Protein AF-A0A9D7WUM6-F1 (afdb_monomer_lite)

Sequence (116 aa):
MTLLEHTEVKNVISRIRSKADFELLFTTHYSKLCSYANGFIKDLDASEEIVQLPLERRKIFIMSRYDGLTYNQIAGELNISVKTVENQMGKALKFLRDELADYLPWFLLIFYVFKN

Radius of gyration: 16.83 Å; chains: 1; bounding box: 38×32×46 Å

pLDDT: mean 70.66, std 15.75, range [36.94, 95.31]

Secondary structure (DSSP, 8-state):
--HHHHHHHHHHHHH--SHHHHHHHHHHHHHHHHHHHHHHH--HHHHHHHHHHHHHHHHHHHHHHTS---HHHHHHHHTS-HHHHHHHHHHHHHHHHHHTGGGHHHHHHHHHHTT-

Structure (mmCIF, N/CA/C/O backbone):
data_AF-A0A9D7WUM6-F1
#
_entry.id   AF-A0A9D7WUM6-F1
#
loop_
_atom_site.group_PDB
_atom_site.id
_atom_site.type_symbol
_atom_site.label_atom_id
_atom_site.label_alt_id
_atom_site.label_comp_id
_atom_site.label_asym_id
_atom_site.label_entity_id
_atom_site.label_seq_id
_atom_site.pdbx_PDB_ins_code
_atom_site.Cartn_x
_atom_site.Cartn_y
_atom_site.Cartn_z
_atom_site.occupancy
_atom_site.B_iso_or_equiv
_atom_site.auth_seq_id
_atom_site.auth_comp_id
_atom_site.auth_asym_id
_atom_site.auth_atom_id
_atom_site.pdbx_PDB_model_num
ATOM 1 N N . MET A 1 1 ? 3.244 5.665 -30.709 1.00 41.81 1 MET A N 1
ATOM 2 C CA . MET A 1 1 ? 3.611 4.837 -29.547 1.00 41.81 1 MET A CA 1
ATOM 3 C C . MET A 1 1 ? 3.244 5.649 -28.304 1.00 41.81 1 MET A C 1
ATOM 5 O O . MET A 1 1 ? 3.975 6.570 -27.995 1.00 41.81 1 MET A O 1
ATOM 9 N N . THR A 1 2 ? 2.052 5.534 -27.707 1.00 41.22 2 THR A N 1
ATOM 10 C CA . THR A 1 2 ? 0.968 4.572 -27.980 1.00 41.22 2 THR A CA 1
ATOM 11 C C . THR A 1 2 ? -0.371 5.088 -27.415 1.00 41.22 2 THR A C 1
ATOM 13 O O . THR A 1 2 ? -0.590 5.099 -26.212 1.00 41.22 2 THR A O 1
ATOM 16 N N . LEU A 1 3 ? -1.332 5.428 -28.289 1.00 36.94 3 LEU A N 1
ATOM 17 C CA . LEU A 1 3 ? -2.756 5.591 -27.923 1.00 36.94 3 LEU A CA 1
ATOM 18 C C . LEU A 1 3 ? -3.346 4.318 -27.264 1.00 36.94 3 LEU A C 1
ATOM 20 O O . LEU A 1 3 ? -4.373 4.380 -26.594 1.00 36.94 3 LEU A O 1
ATOM 24 N N . LEU A 1 4 ? -2.675 3.171 -27.433 1.00 41.59 4 LEU A N 1
ATOM 25 C CA . LEU A 1 4 ? -3.002 1.893 -26.797 1.00 41.59 4 LEU A CA 1
ATOM 26 C C . LEU A 1 4 ? -2.693 1.877 -25.286 1.00 41.59 4 LEU A C 1
ATOM 28 O O . LEU A 1 4 ? -3.463 1.295 -24.532 1.00 41.59 4 LEU A O 1
ATOM 32 N N . GLU A 1 5 ? -1.655 2.576 -24.815 1.00 43.31 5 GLU A N 1
ATOM 33 C CA . GLU A 1 5 ? -1.246 2.561 -23.396 1.00 43.31 5 GLU A CA 1
ATOM 34 C C . GLU A 1 5 ? -2.164 3.425 -22.508 1.00 43.31 5 GLU A C 1
ATOM 36 O O . GLU A 1 5 ? -2.488 3.055 -21.381 1.00 43.31 5 GLU A O 1
ATOM 41 N N . HIS A 1 6 ? -2.697 4.536 -23.033 1.00 38.44 6 HIS A N 1
ATOM 42 C CA . HIS A 1 6 ? -3.637 5.402 -22.299 1.00 38.44 6 HIS A CA 1
ATOM 43 C C . HIS A 1 6 ? -5.042 4.802 -22.132 1.00 38.44 6 HIS A C 1
ATOM 45 O O . HIS A 1 6 ? -5.724 5.079 -21.139 1.00 38.44 6 HIS A O 1
ATOM 51 N N . THR A 1 7 ? -5.484 3.975 -23.084 1.00 40.53 7 THR A N 1
ATOM 52 C CA . THR A 1 7 ? -6.705 3.167 -22.948 1.00 40.53 7 THR A CA 1
ATOM 53 C C . THR A 1 7 ? -6.489 2.033 -21.951 1.00 40.53 7 THR A C 1
ATOM 55 O O . THR A 1 7 ? -7.366 1.782 -21.128 1.00 40.53 7 THR A O 1
ATOM 58 N N . GLU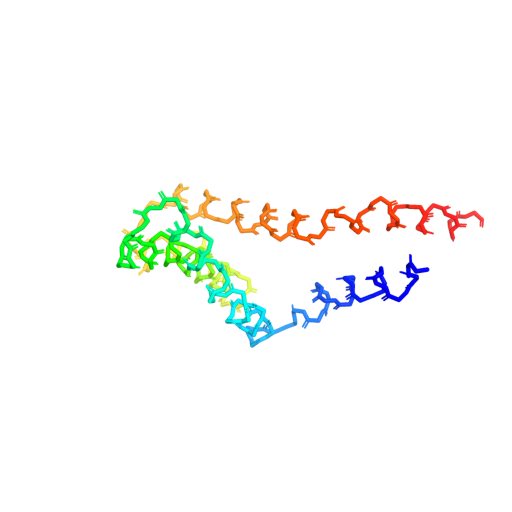 A 1 8 ? -5.314 1.403 -21.965 1.00 44.41 8 GLU A N 1
ATOM 59 C CA . GLU A 1 8 ? -4.944 0.332 -21.039 1.00 44.41 8 GLU A CA 1
ATOM 60 C C . GLU A 1 8 ? -4.966 0.795 -19.586 1.00 44.41 8 GLU A C 1
ATOM 62 O O . GLU A 1 8 ? -5.586 0.126 -18.780 1.00 44.41 8 GLU A O 1
ATOM 67 N N . VAL A 1 9 ? -4.431 1.963 -19.230 1.00 40.78 9 VAL A N 1
ATOM 68 C CA . VAL A 1 9 ? -4.366 2.374 -17.815 1.00 40.78 9 VAL A CA 1
ATOM 69 C C . VAL A 1 9 ? -5.719 2.768 -17.215 1.00 40.78 9 VAL A C 1
ATOM 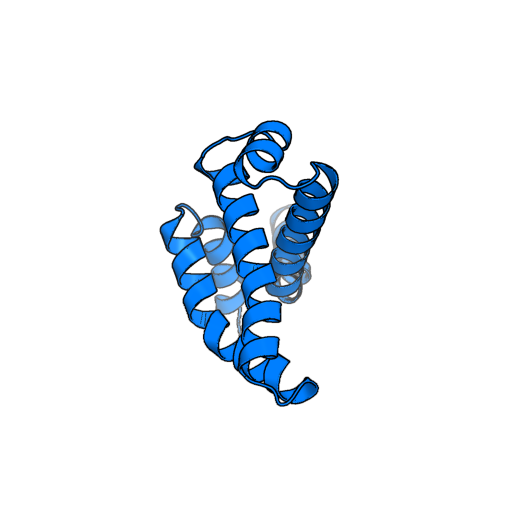71 O O . VAL A 1 9 ? -6.061 2.363 -16.101 1.00 40.78 9 VAL A O 1
ATOM 74 N N . LYS A 1 10 ? -6.556 3.486 -17.971 1.00 40.53 10 LYS A N 1
ATOM 75 C CA . LYS A 1 10 ? -7.948 3.738 -17.565 1.00 40.53 10 LYS A CA 1
ATOM 76 C C . LYS A 1 10 ? -8.774 2.460 -17.540 1.00 40.53 10 LYS A C 1
ATOM 78 O O . LYS A 1 10 ? -9.624 2.299 -16.661 1.00 40.53 10 LYS A O 1
ATOM 83 N N . ASN A 1 11 ? -8.503 1.541 -18.463 1.00 42.88 11 ASN A N 1
ATOM 84 C CA . ASN A 1 11 ? -9.028 0.193 -18.379 1.00 42.88 11 ASN A CA 1
ATOM 85 C C . ASN A 1 11 ? -8.483 -0.531 -17.149 1.00 42.88 11 ASN A C 1
ATOM 87 O O . ASN A 1 11 ? -9.280 -1.154 -16.494 1.00 42.88 11 ASN A O 1
ATOM 91 N N . VAL A 1 12 ? -7.215 -0.427 -16.755 1.00 46.31 12 VAL A N 1
ATOM 92 C CA . VAL A 1 12 ? -6.615 -1.157 -15.623 1.00 46.31 12 VAL A CA 1
ATOM 93 C C . VAL A 1 12 ? -7.231 -0.721 -14.296 1.00 46.31 12 VAL A C 1
ATOM 95 O O . VAL A 1 12 ? -7.680 -1.576 -13.543 1.00 46.31 12 VAL A O 1
ATOM 98 N N . ILE A 1 13 ? -7.386 0.582 -14.034 1.00 49.25 13 ILE A N 1
ATOM 99 C CA . ILE A 1 13 ? -8.074 1.050 -12.812 1.00 49.25 13 ILE A CA 1
ATOM 100 C C . ILE A 1 13 ? -9.558 0.655 -12.828 1.00 49.25 13 ILE A C 1
ATOM 102 O O . ILE A 1 13 ? -10.092 0.227 -11.809 1.00 49.25 13 ILE A O 1
ATOM 106 N N . SER A 1 14 ? -10.236 0.774 -13.978 1.00 49.50 14 SER A N 1
ATOM 107 C CA . SER A 1 14 ? -11.640 0.343 -14.123 1.00 49.50 14 SER A CA 1
ATOM 108 C C . SER A 1 14 ? -11.815 -1.179 -14.279 1.00 49.50 14 SER A C 1
ATOM 110 O O . SER A 1 14 ? -12.946 -1.673 -14.255 1.00 49.50 14 SER A O 1
ATOM 112 N N . ARG A 1 15 ? -10.713 -1.925 -14.428 1.00 47.88 15 ARG A N 1
ATOM 113 C CA . ARG A 1 15 ? -10.597 -3.392 -14.451 1.00 47.88 15 ARG A CA 1
ATOM 114 C C . ARG A 1 15 ? -10.205 -3.935 -13.087 1.00 47.88 15 ARG A C 1
ATOM 116 O O . ARG A 1 15 ? -10.475 -5.103 -12.870 1.00 47.88 15 ARG A O 1
ATOM 123 N N . ILE A 1 16 ? -9.685 -3.122 -12.157 1.00 60.06 16 ILE A N 1
ATOM 124 C CA . ILE A 1 16 ? -9.627 -3.459 -10.725 1.00 60.06 16 ILE A CA 1
ATOM 125 C C . ILE A 1 16 ? -11.065 -3.441 -10.175 1.00 60.06 16 ILE A C 1
ATOM 127 O O . ILE A 1 16 ? -11.486 -2.566 -9.419 1.00 60.06 16 ILE A O 1
ATOM 131 N N . ARG A 1 17 ? -11.876 -4.394 -10.643 1.00 59.12 17 ARG A N 1
ATOM 132 C CA . ARG A 1 17 ? -13.293 -4.546 -10.292 1.00 59.12 17 ARG A CA 1
ATOM 133 C C . ARG A 1 17 ? -13.472 -5.480 -9.118 1.00 59.12 17 ARG A C 1
ATOM 135 O O . ARG A 1 17 ? -14.488 -5.416 -8.434 1.00 59.12 17 ARG A O 1
ATOM 142 N N . SER A 1 18 ? -12.483 -6.331 -8.886 1.00 60.94 18 SER A N 1
ATOM 143 C CA . SER A 1 18 ? -12.515 -7.346 -7.857 1.00 60.94 18 SER A CA 1
ATOM 144 C C . SER A 1 18 ? -11.220 -7.361 -7.054 1.00 60.94 18 SER A C 1
ATOM 146 O O . SER A 1 18 ? -10.152 -6.956 -7.516 1.00 60.94 18 SER A O 1
ATOM 148 N N . LYS A 1 19 ? -11.317 -7.913 -5.845 1.00 67.00 19 LYS A N 1
ATOM 149 C CA . LYS A 1 19 ? -10.172 -8.275 -5.008 1.00 67.00 19 LYS A CA 1
ATOM 150 C C . LYS A 1 19 ? -9.103 -9.064 -5.787 1.00 67.00 19 LYS A C 1
ATOM 152 O O . LYS A 1 19 ? -7.921 -8.880 -5.524 1.00 67.00 19 LYS A O 1
ATOM 157 N N . ALA A 1 20 ? -9.505 -9.890 -6.759 1.00 69.44 20 ALA A N 1
ATOM 158 C CA . ALA A 1 20 ? -8.605 -10.725 -7.553 1.00 69.44 20 ALA A CA 1
ATOM 159 C C . ALA A 1 20 ? -7.719 -9.918 -8.518 1.00 69.44 20 ALA A C 1
ATOM 161 O O . ALA A 1 20 ? -6.535 -10.214 -8.646 1.00 69.44 20 ALA A O 1
ATOM 162 N N . ASP A 1 21 ? -8.253 -8.869 -9.144 1.00 65.88 21 ASP A N 1
ATOM 163 C CA . ASP A 1 21 ? -7.496 -8.031 -10.086 1.00 65.88 21 ASP A CA 1
ATOM 164 C C . ASP A 1 21 ? -6.400 -7.234 -9.365 1.00 65.88 21 ASP A C 1
ATOM 166 O O . ASP A 1 21 ? -5.272 -7.104 -9.843 1.00 65.88 21 ASP A O 1
ATOM 170 N N . PHE A 1 22 ? -6.721 -6.743 -8.163 1.00 69.19 22 PHE A N 1
ATOM 171 C CA . PHE A 1 22 ? -5.752 -6.086 -7.291 1.00 69.19 22 PHE A CA 1
ATOM 172 C C . PHE A 1 22 ? -4.666 -7.066 -6.817 1.00 69.19 22 PHE A C 1
ATOM 174 O O . PHE A 1 22 ? -3.481 -6.729 -6.793 1.00 69.19 22 PHE A O 1
ATOM 181 N N . GLU A 1 23 ? -5.062 -8.287 -6.451 1.00 69.06 23 GLU A N 1
ATOM 182 C CA . GLU A 1 23 ? -4.152 -9.350 -6.017 1.00 69.06 23 GLU A CA 1
ATOM 183 C C . GLU A 1 23 ? -3.174 -9.752 -7.133 1.00 69.06 23 GLU A C 1
ATOM 185 O O . GLU A 1 23 ? -1.979 -9.919 -6.882 1.00 69.06 23 GLU A O 1
ATOM 190 N N . LEU A 1 24 ? -3.658 -9.845 -8.375 1.00 68.88 24 LEU A N 1
ATOM 191 C CA . LEU A 1 24 ? -2.850 -10.167 -9.551 1.00 68.88 24 LEU A CA 1
ATOM 192 C C . LEU A 1 24 ? -1.821 -9.075 -9.860 1.00 68.88 24 LEU A C 1
ATOM 194 O O . LEU A 1 24 ? -0.645 -9.377 -10.071 1.00 68.88 24 LEU A O 1
ATOM 198 N N . LEU A 1 25 ? -2.238 -7.805 -9.846 1.00 68.56 25 LEU A N 1
ATOM 199 C CA . LEU A 1 25 ? -1.318 -6.676 -9.993 1.00 68.56 25 LEU A CA 1
ATOM 200 C C . LEU A 1 25 ? -0.227 -6.762 -8.918 1.00 68.56 25 LEU A C 1
ATOM 202 O O . LEU A 1 25 ? 0.964 -6.753 -9.217 1.00 68.56 25 LEU A O 1
ATOM 206 N N . PHE A 1 26 ? -0.626 -6.932 -7.659 1.00 67.88 26 PHE A N 1
ATOM 207 C CA . PHE A 1 26 ? 0.317 -6.982 -6.551 1.00 67.88 26 PHE A CA 1
ATOM 208 C C . PHE A 1 26 ? 1.320 -8.135 -6.678 1.00 67.88 26 PHE A C 1
ATOM 210 O O . PHE A 1 26 ? 2.526 -7.914 -6.588 1.00 67.88 26 PHE A O 1
ATOM 217 N N . THR A 1 27 ? 0.844 -9.359 -6.907 1.00 68.12 27 THR A N 1
ATOM 218 C CA . THR A 1 27 ? 1.705 -10.549 -7.020 1.00 68.12 27 THR A CA 1
ATOM 219 C C . THR A 1 27 ? 2.680 -10.443 -8.190 1.00 68.12 27 THR A C 1
ATOM 221 O O . THR A 1 27 ? 3.837 -10.841 -8.061 1.00 68.12 27 THR A O 1
ATOM 224 N N . THR A 1 28 ? 2.264 -9.805 -9.286 1.00 70.00 28 THR A N 1
ATOM 225 C CA . THR A 1 28 ? 3.126 -9.536 -10.446 1.00 70.00 28 THR A CA 1
ATOM 226 C C . THR A 1 28 ? 4.289 -8.597 -10.103 1.00 70.00 28 THR A C 1
ATOM 228 O O . THR A 1 28 ? 5.396 -8.747 -10.626 1.00 70.00 28 THR A O 1
ATOM 231 N N . HIS A 1 29 ? 4.066 -7.627 -9.213 1.00 68.56 29 HIS A N 1
ATOM 232 C CA . HIS A 1 29 ? 5.074 -6.636 -8.831 1.00 68.56 29 HIS A CA 1
ATOM 233 C C . HIS A 1 29 ? 5.851 -7.002 -7.559 1.00 68.56 29 HIS A C 1
ATOM 235 O O . HIS A 1 29 ? 6.950 -6.488 -7.364 1.00 68.56 29 HIS A O 1
ATOM 241 N N . TYR A 1 30 ? 5.351 -7.927 -6.736 1.00 69.38 30 TYR A N 1
ATOM 242 C CA . TYR A 1 30 ? 5.957 -8.316 -5.459 1.00 69.38 30 TYR A CA 1
ATOM 243 C C . TYR A 1 30 ? 7.424 -8.748 -5.599 1.00 69.38 30 TYR A C 1
ATOM 245 O O . TYR A 1 30 ? 8.300 -8.187 -4.947 1.00 69.38 30 TYR A O 1
ATOM 253 N N . SER A 1 31 ? 7.726 -9.658 -6.530 1.00 69.00 31 SER A N 1
ATOM 254 C CA . SER A 1 31 ? 9.104 -10.119 -6.770 1.00 69.00 31 SER A CA 1
ATOM 255 C C . SER A 1 31 ? 10.042 -8.981 -7.205 1.00 69.00 31 SER A C 1
ATOM 257 O O . SER A 1 31 ? 11.199 -8.920 -6.780 1.00 69.00 31 SER A O 1
ATOM 259 N N . LYS A 1 32 ? 9.532 -8.028 -7.996 1.00 71.19 32 LYS A N 1
ATOM 260 C CA . LYS A 1 32 ? 10.287 -6.842 -8.429 1.00 71.19 32 LYS A CA 1
ATOM 261 C C . LYS A 1 32 ? 10.537 -5.885 -7.263 1.00 71.19 32 LYS A C 1
ATOM 263 O O . LYS A 1 32 ? 11.625 -5.328 -7.171 1.00 71.19 32 LYS A O 1
ATOM 268 N N . LEU A 1 33 ? 9.568 -5.730 -6.363 1.00 69.12 33 LEU A N 1
ATOM 269 C CA . LEU A 1 33 ? 9.693 -4.900 -5.165 1.00 69.12 33 LEU A CA 1
ATOM 270 C C . LEU A 1 33 ? 10.693 -5.489 -4.164 1.00 69.12 33 LEU A C 1
ATOM 272 O O . LEU A 1 33 ? 11.554 -4.749 -3.694 1.00 69.12 33 LEU A O 1
ATOM 276 N N . CYS A 1 34 ? 10.649 -6.800 -3.896 1.00 73.19 34 CYS A N 1
ATOM 277 C CA . CYS A 1 34 ? 11.645 -7.469 -3.046 1.00 73.19 34 CYS A CA 1
ATOM 278 C C . CYS A 1 34 ? 13.049 -7.339 -3.641 1.00 73.19 34 CYS A C 1
ATOM 280 O O . CYS A 1 34 ? 13.998 -7.012 -2.934 1.00 73.19 34 CYS A O 1
ATOM 282 N N . SER A 1 35 ? 13.168 -7.507 -4.961 1.00 73.75 35 SER A N 1
ATOM 283 C CA . SER A 1 35 ? 14.439 -7.338 -5.674 1.00 73.75 35 SER A CA 1
ATOM 284 C C . SER A 1 35 ? 14.954 -5.894 -5.614 1.00 73.75 35 SER A C 1
ATOM 286 O O . SER A 1 35 ? 16.150 -5.675 -5.434 1.00 73.75 35 SER A O 1
ATOM 288 N N . TYR A 1 36 ? 14.062 -4.904 -5.726 1.00 71.06 36 TYR A N 1
ATOM 289 C CA . TYR A 1 36 ? 14.395 -3.486 -5.589 1.00 71.06 36 TYR A CA 1
ATOM 290 C C . TYR A 1 36 ? 14.863 -3.149 -4.169 1.00 71.06 36 TYR A C 1
ATOM 292 O O . TYR A 1 36 ? 15.936 -2.573 -4.015 1.00 71.06 36 TYR A O 1
ATOM 300 N N . ALA A 1 37 ? 14.113 -3.553 -3.138 1.00 72.81 37 ALA A N 1
ATOM 301 C CA . ALA A 1 37 ? 14.479 -3.339 -1.735 1.00 72.81 37 ALA A CA 1
ATOM 302 C C . ALA A 1 37 ? 15.829 -3.997 -1.392 1.00 72.81 37 ALA A C 1
ATOM 304 O O . ALA A 1 37 ? 16.698 -3.356 -0.793 1.00 72.81 37 ALA A O 1
ATOM 305 N N . ASN A 1 38 ? 16.060 -5.217 -1.886 1.00 81.12 38 ASN A N 1
ATOM 306 C CA . ASN A 1 38 ? 17.322 -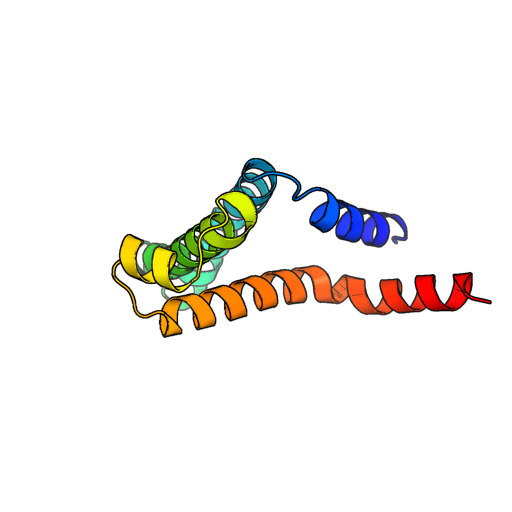5.929 -1.700 1.00 81.12 38 ASN A CA 1
ATOM 307 C C . ASN A 1 38 ? 18.521 -5.205 -2.335 1.00 81.12 38 ASN A C 1
ATOM 309 O O . ASN A 1 38 ? 19.635 -5.292 -1.823 1.00 81.12 38 ASN A O 1
ATOM 313 N N . GLY A 1 39 ? 18.305 -4.419 -3.395 1.00 76.69 39 GLY A N 1
ATOM 314 C CA . GLY A 1 39 ? 19.340 -3.561 -3.980 1.00 76.69 39 GLY A CA 1
ATOM 315 C C . GLY A 1 39 ? 19.909 -2.515 -3.010 1.00 76.69 39 GLY A C 1
ATOM 316 O O . GLY A 1 39 ? 21.074 -2.137 -3.141 1.00 76.69 39 GLY A O 1
ATOM 317 N N . PHE A 1 40 ? 19.126 -2.085 -2.016 1.00 77.50 40 PHE A N 1
ATOM 318 C CA . PHE A 1 40 ? 19.550 -1.108 -1.006 1.00 77.50 40 PHE A CA 1
ATOM 319 C C . PHE A 1 40 ? 20.032 -1.768 0.286 1.00 77.50 40 PHE A C 1
ATOM 321 O O . PHE A 1 40 ? 20.997 -1.297 0.884 1.00 77.50 40 PHE A O 1
ATOM 328 N N . ILE A 1 41 ? 19.360 -2.838 0.714 1.00 84.69 41 ILE A N 1
ATOM 329 C CA . ILE A 1 41 ? 19.501 -3.395 2.068 1.00 84.69 41 ILE A CA 1
ATOM 330 C C . ILE A 1 41 ? 20.394 -4.640 2.075 1.00 84.69 41 ILE A C 1
ATOM 332 O O . ILE A 1 41 ? 21.052 -4.911 3.074 1.00 84.69 41 ILE A O 1
ATOM 336 N N . LYS A 1 42 ? 20.496 -5.343 0.936 1.00 84.88 42 LYS A N 1
ATOM 337 C CA . LYS A 1 42 ? 21.315 -6.553 0.733 1.00 84.88 42 LYS A CA 1
ATOM 338 C C . LYS A 1 42 ? 21.051 -7.674 1.746 1.00 84.88 42 LYS A C 1
ATOM 340 O O . LYS A 1 42 ? 21.909 -8.525 1.962 1.00 84.88 42 LYS A O 1
ATOM 345 N N . ASP A 1 43 ? 19.864 -7.662 2.335 1.00 87.38 43 ASP A N 1
ATOM 346 C CA . ASP A 1 43 ? 19.349 -8.656 3.262 1.00 87.38 43 ASP A CA 1
ATOM 347 C C . ASP A 1 43 ? 17.970 -9.072 2.751 1.00 87.38 43 ASP A C 1
ATOM 349 O O . ASP A 1 43 ? 17.096 -8.220 2.559 1.00 87.38 43 ASP A O 1
ATOM 353 N N . LEU A 1 44 ? 17.803 -10.364 2.463 1.00 78.88 44 LEU A N 1
ATOM 354 C CA . LEU A 1 44 ? 16.580 -10.888 1.864 1.00 78.88 44 LEU A CA 1
ATOM 355 C C . LEU A 1 44 ? 15.396 -10.785 2.834 1.00 78.88 44 LEU A C 1
ATOM 357 O O . LEU A 1 44 ? 14.323 -10.359 2.412 1.00 78.88 44 LEU A O 1
ATOM 361 N N . ASP A 1 45 ? 15.605 -11.107 4.111 1.00 77.75 45 ASP A N 1
ATOM 362 C CA . ASP A 1 45 ? 14.553 -11.180 5.127 1.00 77.75 45 ASP A CA 1
ATOM 363 C C . ASP A 1 45 ? 14.059 -9.771 5.487 1.00 77.75 45 ASP A C 1
ATOM 365 O O . ASP A 1 45 ? 12.857 -9.502 5.486 1.00 77.75 45 ASP A O 1
ATOM 369 N N . ALA A 1 46 ? 14.980 -8.821 5.676 1.00 75.56 46 ALA A N 1
ATOM 370 C CA . ALA A 1 46 ? 14.639 -7.417 5.912 1.00 75.56 46 ALA A CA 1
ATOM 371 C C . ALA A 1 46 ? 13.989 -6.763 4.680 1.00 75.56 46 ALA A C 1
ATOM 373 O O . ALA A 1 46 ? 13.097 -5.917 4.799 1.00 75.56 46 ALA A O 1
ATOM 374 N N . SER A 1 47 ? 14.415 -7.153 3.474 1.00 78.56 47 SER A N 1
ATOM 375 C CA . SER A 1 47 ? 13.778 -6.697 2.233 1.00 78.56 47 SER A CA 1
ATOM 376 C C . SER A 1 47 ? 12.365 -7.244 2.104 1.00 78.56 47 SER A C 1
ATOM 378 O O . SER A 1 47 ? 11.470 -6.514 1.675 1.00 78.56 47 SER A O 1
ATOM 380 N N . GLU A 1 48 ? 12.147 -8.500 2.492 1.00 75.81 48 GLU A N 1
ATOM 381 C CA . GLU A 1 48 ? 10.819 -9.090 2.521 1.00 75.81 48 GLU A CA 1
ATOM 382 C C . GLU A 1 48 ? 9.930 -8.343 3.511 1.00 75.81 48 GLU A C 1
ATOM 384 O O . GLU A 1 48 ? 8.865 -7.886 3.113 1.00 75.81 48 GLU A O 1
ATOM 389 N N . GLU A 1 49 ? 10.385 -8.108 4.741 1.00 75.06 49 GLU A N 1
ATOM 390 C CA . GLU A 1 49 ? 9.642 -7.377 5.777 1.00 75.06 49 GLU A CA 1
ATOM 391 C C . GLU A 1 49 ? 9.225 -5.968 5.311 1.00 75.06 49 GLU A C 1
ATOM 393 O O . GLU A 1 49 ? 8.071 -5.544 5.450 1.00 75.06 49 GLU A O 1
ATOM 398 N N . ILE A 1 50 ? 10.128 -5.257 4.635 1.00 76.06 50 ILE A N 1
ATOM 399 C CA . ILE A 1 50 ? 9.849 -3.929 4.075 1.00 76.06 50 ILE A CA 1
ATOM 400 C C . ILE A 1 50 ? 8.844 -3.983 2.924 1.00 76.06 50 ILE A C 1
ATOM 402 O O . ILE A 1 50 ? 8.085 -3.025 2.738 1.00 76.06 50 ILE A O 1
ATOM 406 N N . VAL A 1 51 ? 8.794 -5.085 2.174 1.00 77.38 51 VAL A N 1
ATOM 407 C CA . VAL A 1 51 ? 7.793 -5.326 1.124 1.00 77.38 51 VAL A CA 1
ATOM 408 C C . VAL A 1 51 ? 6.501 -5.947 1.682 1.00 77.38 51 VAL A C 1
ATOM 410 O O . VAL A 1 51 ? 5.428 -5.758 1.100 1.00 77.38 51 VAL A O 1
ATOM 413 N N . GLN A 1 52 ? 6.534 -6.563 2.863 1.00 74.75 52 GLN A N 1
ATOM 414 C CA . GLN A 1 52 ? 5.348 -6.981 3.609 1.00 74.75 52 GLN A CA 1
ATOM 415 C C . GLN A 1 52 ? 4.578 -5.780 4.181 1.00 74.75 52 GLN A C 1
ATOM 417 O O . GLN A 1 52 ? 3.351 -5.816 4.245 1.00 74.75 52 GLN A O 1
ATOM 422 N N . LEU A 1 53 ? 5.220 -4.647 4.477 1.00 70.44 53 LEU A N 1
ATOM 423 C CA . LEU A 1 53 ? 4.493 -3.403 4.792 1.00 70.44 53 LEU A CA 1
ATOM 424 C C . LEU A 1 53 ? 3.510 -2.978 3.666 1.00 70.44 53 LEU A C 1
ATOM 426 O O . LEU A 1 53 ? 2.378 -2.572 3.951 1.00 70.44 53 LEU A O 1
ATOM 430 N N . PRO A 1 54 ? 3.877 -3.064 2.372 1.00 74.62 54 PRO A N 1
ATOM 431 C CA . PRO A 1 54 ? 2.944 -3.019 1.249 1.00 74.62 54 PRO A CA 1
ATOM 432 C C . PRO A 1 54 ? 1.825 -4.074 1.269 1.00 74.62 54 PRO A C 1
ATOM 434 O O . PRO A 1 54 ? 0.727 -3.759 0.806 1.00 74.62 54 PRO A O 1
ATOM 437 N N . LEU A 1 55 ? 2.041 -5.281 1.810 1.00 77.69 55 LEU A N 1
ATOM 438 C CA . LEU A 1 55 ? 0.971 -6.276 2.003 1.00 77.69 55 LEU A CA 1
ATOM 439 C C . LEU A 1 55 ? -0.042 -5.818 3.050 1.00 77.69 55 LEU A C 1
ATOM 441 O O . LEU A 1 55 ? -1.244 -5.909 2.798 1.00 77.69 55 LEU A O 1
ATOM 445 N N . GLU A 1 56 ? 0.402 -5.287 4.191 1.00 80.00 56 GLU A N 1
ATOM 446 C CA . GLU A 1 56 ? -0.510 -4.709 5.189 1.00 80.00 56 GLU A CA 1
ATOM 447 C C . GLU A 1 56 ? -1.302 -3.548 4.595 1.00 80.00 56 GLU A C 1
ATOM 449 O O . GLU A 1 56 ? -2.522 -3.462 4.737 1.00 80.00 56 GLU A O 1
ATOM 454 N N . ARG A 1 57 ? -0.621 -2.685 3.837 1.00 84.44 57 ARG A N 1
ATOM 455 C CA . ARG A 1 57 ? -1.242 -1.586 3.098 1.00 84.44 57 ARG A CA 1
ATOM 456 C C . ARG A 1 57 ? -2.307 -2.078 2.116 1.00 84.44 57 ARG A C 1
ATOM 458 O O . ARG A 1 57 ? -3.383 -1.487 2.034 1.00 84.44 57 ARG A O 1
ATOM 465 N N . ARG A 1 58 ? -2.027 -3.160 1.388 1.00 81.94 58 ARG A N 1
ATOM 466 C CA . ARG A 1 58 ? -2.991 -3.831 0.509 1.00 81.94 58 ARG A CA 1
ATOM 467 C C . ARG A 1 58 ? -4.166 -4.388 1.298 1.00 81.94 58 ARG A C 1
ATOM 469 O O . ARG A 1 58 ? -5.305 -4.195 0.888 1.00 81.94 58 ARG A O 1
ATOM 476 N N . LYS A 1 59 ? -3.899 -5.082 2.403 1.00 86.88 59 LYS A N 1
ATOM 477 C CA . LYS A 1 59 ? -4.930 -5.676 3.257 1.00 86.88 59 LYS A CA 1
ATOM 478 C C . LYS A 1 59 ? -5.895 -4.589 3.727 1.00 86.88 59 LYS A C 1
ATOM 480 O O . LYS A 1 59 ? -7.097 -4.723 3.532 1.00 86.88 59 LYS A O 1
ATOM 485 N N . ILE A 1 60 ? -5.358 -3.465 4.197 1.00 87.94 60 ILE A N 1
ATOM 486 C CA . ILE A 1 60 ? -6.119 -2.267 4.567 1.00 87.94 60 ILE A CA 1
ATOM 487 C C . ILE A 1 60 ? -6.947 -1.732 3.384 1.00 87.94 60 ILE A C 1
ATOM 489 O O . ILE A 1 60 ? -8.130 -1.433 3.546 1.00 87.94 60 ILE A O 1
ATOM 493 N N . PHE A 1 61 ? -6.358 -1.635 2.187 1.00 84.19 61 PHE A N 1
ATOM 494 C CA . PHE A 1 61 ? -7.069 -1.186 0.986 1.00 84.19 61 PHE A CA 1
ATOM 495 C C . PHE A 1 61 ? -8.238 -2.107 0.622 1.00 84.19 61 PHE A C 1
ATOM 497 O O . PHE A 1 61 ? -9.333 -1.618 0.347 1.00 84.19 61 PHE A O 1
ATOM 504 N N . ILE A 1 62 ? -8.032 -3.425 0.662 1.00 85.19 62 ILE A N 1
ATOM 505 C CA . ILE A 1 62 ? -9.063 -4.419 0.349 1.00 85.19 62 ILE A CA 1
ATOM 506 C C . ILE A 1 62 ? -10.192 -4.372 1.381 1.00 85.19 62 ILE A C 1
ATOM 508 O O . ILE A 1 62 ? -11.356 -4.276 0.996 1.00 85.19 62 ILE A O 1
ATOM 512 N N . MET A 1 63 ? -9.849 -4.356 2.669 1.00 87.38 63 MET A N 1
ATOM 513 C CA . MET A 1 63 ? -10.821 -4.289 3.762 1.00 87.38 63 MET A CA 1
ATOM 514 C C . MET A 1 63 ? -11.701 -3.037 3.671 1.00 87.38 63 MET A C 1
ATOM 516 O O . MET A 1 63 ? -12.906 -3.096 3.890 1.00 87.38 63 MET A O 1
ATOM 520 N N . SER A 1 64 ? -11.112 -1.905 3.281 1.00 85.31 64 SER A N 1
ATOM 521 C CA . SER A 1 64 ? -11.832 -0.646 3.071 1.00 85.31 64 SER A CA 1
ATOM 522 C C . SER A 1 64 ? -12.708 -0.664 1.812 1.00 85.31 64 SER A C 1
ATOM 524 O O . SER A 1 64 ? -13.868 -0.257 1.847 1.00 85.31 64 SER A O 1
ATOM 526 N N . ARG A 1 65 ? -12.164 -1.112 0.672 1.00 80.06 65 ARG A N 1
ATOM 527 C CA . ARG A 1 65 ? -12.809 -0.949 -0.643 1.00 80.06 65 ARG A CA 1
ATOM 528 C C . ARG A 1 65 ? -13.743 -2.080 -1.044 1.00 80.06 65 ARG A C 1
ATOM 530 O O . ARG A 1 65 ? -14.714 -1.805 -1.740 1.00 80.06 65 ARG A O 1
ATOM 537 N N . TYR A 1 66 ? -13.449 -3.308 -0.635 1.00 81.19 66 TYR A N 1
ATOM 538 C CA . TYR A 1 66 ? -14.218 -4.492 -1.019 1.00 81.19 66 TYR A CA 1
ATOM 539 C C . TYR A 1 66 ? -15.007 -5.070 0.147 1.00 81.19 66 TYR A C 1
ATOM 541 O O . TYR A 1 66 ? -16.158 -5.447 -0.047 1.00 81.19 66 TYR A O 1
ATOM 549 N N . ASP A 1 67 ? -14.429 -5.074 1.350 1.00 85.12 67 ASP A N 1
ATOM 550 C CA . ASP A 1 67 ? -15.125 -5.604 2.529 1.00 85.12 67 ASP A CA 1
ATOM 551 C C . ASP A 1 67 ? -15.997 -4.528 3.215 1.00 85.12 67 ASP A C 1
ATOM 553 O O . ASP A 1 67 ? -16.773 -4.831 4.117 1.00 85.12 67 ASP A O 1
ATOM 557 N N . GLY A 1 68 ? -15.898 -3.264 2.776 1.00 85.19 68 GLY A N 1
ATOM 558 C CA . GLY A 1 68 ? -16.724 -2.149 3.255 1.00 85.19 68 GLY A CA 1
ATOM 559 C C . GLY A 1 68 ? -16.454 -1.734 4.704 1.00 85.19 68 GLY A C 1
ATOM 560 O O . GLY A 1 68 ? -17.274 -1.039 5.307 1.00 85.19 68 GLY A O 1
ATOM 561 N N . LEU A 1 69 ? -15.324 -2.154 5.279 1.00 91.88 69 LEU A N 1
ATOM 562 C CA . LEU A 1 69 ? -14.977 -1.868 6.665 1.00 91.88 69 LEU A CA 1
ATOM 563 C C . LEU A 1 69 ? -14.546 -0.410 6.842 1.00 91.88 69 LEU A C 1
ATOM 565 O O . LEU A 1 69 ? -13.784 0.157 6.056 1.00 91.88 69 LEU A O 1
ATOM 569 N N . THR A 1 70 ? -14.997 0.197 7.936 1.00 91.62 70 THR A N 1
ATOM 570 C CA . THR A 1 70 ? -14.549 1.533 8.340 1.00 91.62 70 THR A CA 1
ATOM 571 C C . THR A 1 70 ? -13.111 1.495 8.853 1.00 91.62 70 THR A C 1
ATOM 573 O O . THR A 1 70 ? -12.632 0.474 9.346 1.00 91.62 70 THR A O 1
ATOM 576 N N . TYR A 1 71 ? -12.411 2.631 8.818 1.00 91.50 71 TYR A N 1
ATOM 577 C CA . TYR A 1 71 ? -11.020 2.695 9.288 1.00 91.50 71 TYR A CA 1
ATOM 578 C C . TYR A 1 71 ? -10.874 2.318 10.769 1.00 91.50 71 TYR A C 1
ATOM 580 O O . TYR A 1 71 ? -9.864 1.732 11.143 1.00 91.50 71 TYR A O 1
ATOM 588 N N . ASN A 1 72 ? -11.898 2.584 11.588 1.00 94.62 72 ASN A N 1
ATOM 589 C CA . ASN A 1 72 ? -11.946 2.151 12.986 1.00 94.62 72 ASN A CA 1
ATOM 590 C C . ASN A 1 72 ? -12.032 0.625 13.117 1.00 94.62 72 ASN A C 1
ATOM 592 O O . ASN A 1 72 ? -11.332 0.042 13.939 1.00 94.62 72 ASN A O 1
ATOM 596 N N . GLN A 1 73 ? -12.852 -0.028 12.288 1.00 94.25 73 GLN A N 1
ATOM 597 C CA . GLN A 1 73 ? -12.961 -1.490 12.276 1.00 94.25 73 GLN A CA 1
ATOM 598 C C . GLN A 1 73 ? -11.662 -2.138 11.792 1.00 94.25 73 GLN A C 1
ATOM 600 O O . GLN A 1 73 ? -11.200 -3.095 12.399 1.00 94.25 73 GLN A O 1
ATOM 605 N N . ILE A 1 74 ? -11.029 -1.579 10.758 1.00 92.81 74 ILE A N 1
ATOM 606 C CA . ILE A 1 74 ? -9.740 -2.069 10.244 1.00 92.81 74 ILE A CA 1
ATOM 607 C C . ILE A 1 74 ? -8.632 -1.910 11.294 1.00 92.81 74 ILE A C 1
ATOM 609 O O . ILE A 1 74 ? -7.829 -2.818 11.483 1.00 92.81 74 ILE A O 1
ATOM 613 N N . ALA A 1 75 ? -8.593 -0.769 11.985 1.00 93.25 75 ALA A N 1
ATOM 614 C CA . ALA A 1 75 ? -7.648 -0.515 13.069 1.00 93.25 75 ALA A CA 1
ATOM 615 C C . ALA A 1 75 ? -7.802 -1.536 14.206 1.00 93.25 75 ALA A C 1
ATOM 617 O O . ALA A 1 75 ? -6.803 -2.076 14.678 1.00 93.25 75 ALA A O 1
ATOM 618 N N . GLY A 1 76 ? -9.046 -1.842 14.590 1.00 95.31 76 GLY A N 1
ATOM 619 C CA . GLY A 1 76 ? -9.353 -2.883 15.571 1.00 95.31 76 GLY A CA 1
ATOM 620 C C . GLY A 1 76 ? -8.933 -4.281 15.110 1.00 95.31 76 GLY A C 1
ATOM 621 O O . GLY A 1 76 ? -8.262 -4.986 15.855 1.00 95.31 76 GLY A O 1
ATOM 622 N N . GLU A 1 77 ? -9.256 -4.653 13.870 1.00 93.88 77 GLU A N 1
ATOM 623 C CA . GLU A 1 77 ? -8.951 -5.976 13.302 1.00 93.88 77 GLU A CA 1
ATOM 624 C C . GLU A 1 77 ? -7.441 -6.231 13.166 1.00 93.88 77 GLU A C 1
ATOM 626 O O . GLU A 1 77 ? -6.966 -7.350 13.348 1.00 93.88 77 GLU A O 1
ATOM 631 N N . LEU A 1 78 ? -6.669 -5.193 12.836 1.00 89.38 78 LEU A N 1
ATOM 632 C CA . LEU A 1 78 ? -5.217 -5.287 12.655 1.00 89.38 78 LEU A CA 1
ATOM 633 C C . LEU A 1 78 ? -4.424 -4.913 13.913 1.00 89.38 78 LEU A C 1
ATOM 635 O O . LEU A 1 78 ? -3.200 -4.985 13.888 1.00 89.38 78 LEU A O 1
ATOM 639 N N . ASN A 1 79 ? -5.101 -4.521 14.997 1.00 93.12 79 ASN A N 1
ATOM 640 C CA . ASN A 1 79 ? -4.492 -4.036 16.236 1.00 93.12 79 ASN A CA 1
ATOM 641 C C . ASN A 1 79 ? -3.453 -2.915 16.006 1.00 93.12 79 ASN A C 1
ATOM 643 O O . ASN A 1 79 ? -2.354 -2.913 16.560 1.00 93.12 79 ASN A O 1
ATOM 647 N N . ILE A 1 80 ? -3.808 -1.952 15.153 1.00 91.06 80 ILE A N 1
ATOM 648 C CA . ILE A 1 80 ? -2.996 -0.771 14.827 1.00 91.06 80 ILE A CA 1
ATOM 649 C C . ILE A 1 80 ? -3.805 0.502 15.056 1.00 91.06 80 ILE A C 1
ATOM 651 O O . ILE A 1 80 ? -5.029 0.481 15.144 1.00 91.06 80 ILE A O 1
ATOM 655 N N . SER A 1 81 ? -3.139 1.655 15.110 1.00 93.69 81 SER A N 1
ATOM 656 C CA . SER A 1 81 ? -3.861 2.923 15.224 1.00 93.69 81 SER A CA 1
ATOM 657 C C . SER A 1 81 ? -4.661 3.236 13.951 1.00 93.69 81 SER A C 1
ATOM 659 O O . SER A 1 81 ? -4.209 2.976 12.832 1.00 93.69 81 SER A O 1
ATOM 661 N N . VAL A 1 82 ? -5.808 3.904 14.103 1.00 93.06 82 VAL A N 1
ATOM 662 C CA . VAL A 1 82 ? -6.571 4.471 12.971 1.00 93.06 82 VAL A CA 1
ATOM 663 C C . VAL A 1 82 ? -5.680 5.383 12.125 1.00 93.06 82 VAL A C 1
ATOM 665 O O . VAL A 1 82 ? -5.775 5.397 10.899 1.00 93.06 82 VAL A O 1
ATOM 668 N N . LYS A 1 83 ? -4.727 6.078 12.760 1.00 90.19 83 LYS A N 1
ATOM 669 C CA . LYS A 1 83 ? -3.764 6.920 12.052 1.00 90.19 83 LYS A CA 1
ATOM 670 C C . LYS A 1 83 ? -2.839 6.119 11.136 1.00 90.19 83 LYS A C 1
ATOM 672 O O . LYS A 1 83 ? -2.504 6.572 10.042 1.00 90.19 83 LYS A O 1
ATOM 677 N N . THR A 1 84 ? -2.452 4.918 11.554 1.00 89.19 84 THR A N 1
ATOM 678 C CA . THR A 1 84 ? -1.692 3.976 10.727 1.00 89.19 84 THR A CA 1
ATOM 679 C C . THR A 1 84 ? -2.517 3.555 9.512 1.00 89.19 84 THR A C 1
ATOM 681 O O . THR A 1 84 ? -1.995 3.580 8.399 1.00 89.19 84 THR A O 1
ATOM 684 N N . VAL A 1 85 ? -3.810 3.264 9.694 1.00 87.69 85 VAL A N 1
ATOM 685 C CA . VAL A 1 85 ? -4.743 2.929 8.601 1.00 87.69 85 VAL A CA 1
ATOM 686 C C . VAL A 1 85 ? -4.857 4.075 7.592 1.00 87.69 85 VAL A C 1
ATOM 688 O O . VAL A 1 85 ? -4.679 3.853 6.394 1.00 87.69 85 VAL A O 1
ATOM 691 N N . GLU A 1 86 ? -5.069 5.309 8.057 1.00 81.44 86 GLU A N 1
ATOM 692 C CA . GLU A 1 86 ? -5.109 6.506 7.202 1.00 81.44 86 GLU A CA 1
ATOM 693 C C . GLU A 1 86 ? -3.814 6.688 6.406 1.00 81.44 86 GLU A C 1
ATOM 695 O O . GLU A 1 86 ? -3.846 6.905 5.192 1.00 81.44 86 GLU A O 1
ATOM 700 N N . ASN A 1 87 ? -2.667 6.577 7.080 1.00 83.44 87 ASN A N 1
ATOM 701 C CA . ASN A 1 87 ? -1.359 6.745 6.457 1.00 83.44 87 ASN A CA 1
ATOM 702 C C . ASN A 1 87 ? -1.097 5.665 5.401 1.00 83.44 87 ASN A C 1
ATOM 704 O O . ASN A 1 87 ? -0.600 5.973 4.316 1.00 83.44 87 ASN A O 1
ATOM 708 N N . GLN A 1 88 ? -1.437 4.407 5.690 1.00 83.69 88 GLN A N 1
ATOM 709 C CA . GLN A 1 88 ? -1.301 3.315 4.731 1.00 83.69 88 GLN A CA 1
ATOM 710 C C . GLN A 1 88 ? -2.257 3.501 3.547 1.00 83.69 88 GLN A C 1
ATOM 712 O O . GLN A 1 88 ? -1.817 3.386 2.405 1.00 83.69 88 GLN A O 1
ATOM 717 N N . MET A 1 89 ? -3.509 3.910 3.774 1.00 81.06 89 MET A N 1
ATOM 718 C CA . MET A 1 89 ? -4.440 4.253 2.690 1.00 81.06 89 MET A CA 1
ATOM 719 C C . MET A 1 89 ? -3.934 5.408 1.824 1.00 81.06 89 MET A C 1
ATOM 721 O O . MET A 1 89 ? -4.001 5.329 0.597 1.00 81.06 89 MET A O 1
ATOM 725 N N . GLY A 1 90 ? -3.375 6.456 2.432 1.00 73.06 90 GLY A N 1
ATOM 726 C CA . GLY A 1 90 ? -2.758 7.568 1.712 1.00 73.06 90 GLY A CA 1
ATOM 727 C C . GLY A 1 90 ? -1.590 7.107 0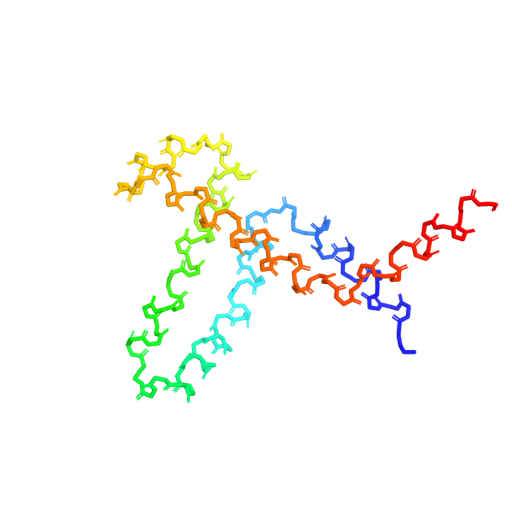.841 1.00 73.06 90 GLY A C 1
ATOM 728 O O . GLY A 1 90 ? -1.522 7.456 -0.337 1.00 73.06 90 GLY A O 1
ATOM 729 N N . LYS A 1 91 ? -0.712 6.251 1.379 1.00 76.75 91 LYS A N 1
ATOM 730 C CA . LYS A 1 91 ? 0.382 5.633 0.616 1.00 76.75 91 LYS A CA 1
ATOM 731 C C . LYS A 1 91 ? -0.129 4.698 -0.484 1.00 76.75 91 LYS A C 1
ATOM 733 O O . LYS A 1 91 ? 0.493 4.642 -1.536 1.00 76.75 91 LYS A O 1
ATOM 738 N N . ALA A 1 92 ? -1.237 3.986 -0.272 1.00 75.00 92 ALA A N 1
ATOM 739 C CA . ALA A 1 92 ? -1.821 3.072 -1.258 1.00 75.00 92 ALA A CA 1
ATOM 740 C C . ALA A 1 92 ? -2.378 3.849 -2.449 1.00 75.00 92 ALA A C 1
ATOM 742 O O . ALA A 1 92 ? -2.074 3.544 -3.595 1.00 75.00 92 ALA A O 1
ATOM 743 N N . LEU A 1 93 ? -3.145 4.902 -2.164 1.00 69.81 93 LEU A N 1
ATOM 744 C CA . LEU A 1 93 ? -3.708 5.786 -3.179 1.00 69.81 93 LEU A CA 1
ATOM 745 C C . LEU A 1 93 ? -2.632 6.603 -3.888 1.00 69.81 93 LEU A C 1
ATOM 747 O O . LEU A 1 93 ? -2.776 6.861 -5.077 1.00 69.81 93 LEU A O 1
ATOM 751 N N . LYS A 1 94 ? -1.569 7.005 -3.180 1.00 69.62 94 LYS A N 1
ATOM 752 C CA . LYS A 1 94 ? -0.408 7.655 -3.791 1.00 69.62 94 LYS A CA 1
ATOM 753 C C . LYS A 1 94 ? 0.334 6.694 -4.712 1.00 69.62 94 LYS A C 1
ATOM 755 O O . LYS A 1 94 ? 0.557 7.056 -5.849 1.00 69.62 94 LYS A O 1
ATOM 760 N N . PHE A 1 95 ? 0.636 5.479 -4.259 1.00 72.31 95 PHE A N 1
ATOM 761 C CA . PHE A 1 95 ? 1.258 4.453 -5.095 1.00 72.31 95 PHE A CA 1
ATOM 762 C C . PHE A 1 95 ? 0.429 4.185 -6.351 1.00 72.31 95 PHE A C 1
ATOM 764 O O . PHE A 1 95 ? 0.957 4.268 -7.449 1.00 72.31 95 PHE A O 1
ATOM 771 N N . LEU A 1 96 ? -0.885 3.974 -6.196 1.00 66.06 96 LEU A N 1
ATOM 772 C CA . LEU A 1 96 ? -1.789 3.866 -7.337 1.00 66.06 96 LEU A CA 1
ATOM 773 C C . LEU A 1 96 ? -1.657 5.106 -8.222 1.00 66.06 96 LEU A C 1
ATOM 775 O O . LEU A 1 96 ? -1.368 4.976 -9.396 1.00 66.06 96 LEU A O 1
ATOM 779 N N . ARG A 1 97 ? -1.805 6.316 -7.677 1.00 62.56 97 ARG A N 1
ATOM 780 C CA . ARG A 1 97 ? -1.701 7.549 -8.464 1.00 62.56 97 ARG A CA 1
ATOM 781 C C . ARG A 1 97 ? -0.372 7.677 -9.199 1.00 62.56 97 ARG A C 1
ATOM 783 O O . ARG A 1 97 ? -0.426 8.127 -10.327 1.00 62.56 97 ARG A O 1
ATOM 790 N N . ASP A 1 98 ? 0.750 7.322 -8.585 1.00 66.31 98 ASP A N 1
ATOM 791 C CA . ASP A 1 98 ? 2.097 7.459 -9.142 1.00 66.31 98 ASP A CA 1
ATOM 792 C C . ASP A 1 98 ? 2.315 6.444 -10.277 1.00 66.31 98 ASP A C 1
ATOM 794 O O . ASP A 1 98 ? 2.714 6.836 -11.368 1.00 66.31 98 ASP A O 1
ATOM 798 N N . GLU A 1 99 ? 1.909 5.183 -10.091 1.00 67.50 99 GLU A N 1
ATOM 799 C CA . GLU A 1 99 ? 1.877 4.169 -11.165 1.00 67.50 99 GLU A CA 1
ATOM 800 C C . GLU A 1 99 ? 0.927 4.566 -12.311 1.00 67.50 99 GLU A C 1
ATOM 802 O O . GLU A 1 99 ? 1.061 4.119 -13.446 1.00 67.50 99 GLU A O 1
ATOM 807 N N . LEU A 1 100 ? -0.050 5.425 -12.019 1.00 58.09 100 LEU A N 1
ATOM 808 C CA . LEU A 1 100 ? -1.036 5.938 -12.968 1.00 58.09 100 LEU A CA 1
AT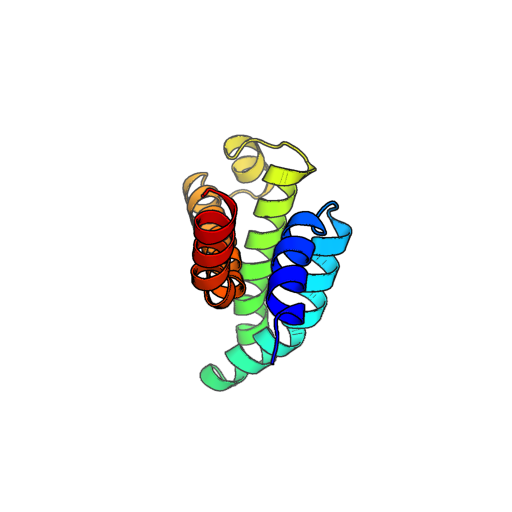OM 809 C C . LEU A 1 100 ? -0.697 7.368 -13.452 1.00 58.09 100 LEU A C 1
ATOM 811 O O . LEU A 1 100 ? -1.421 7.912 -14.293 1.00 58.09 100 LEU A O 1
ATOM 815 N N . ALA A 1 101 ? 0.371 7.993 -12.938 1.00 55.97 101 ALA A N 1
ATOM 816 C CA . ALA A 1 101 ? 0.647 9.427 -13.085 1.00 55.97 101 ALA A CA 1
ATOM 817 C C . ALA A 1 101 ? 1.160 9.769 -14.478 1.00 55.97 101 ALA A C 1
ATOM 819 O O . ALA A 1 101 ? 0.736 10.774 -15.050 1.00 55.97 101 ALA A O 1
ATOM 820 N N . ASP A 1 102 ? 1.971 8.892 -15.065 1.00 59.03 102 ASP A N 1
ATOM 821 C CA . ASP A 1 102 ? 2.468 9.037 -16.437 1.00 59.03 102 ASP A CA 1
ATOM 822 C C . ASP A 1 102 ? 1.326 9.057 -17.473 1.00 59.03 102 ASP A C 1
ATOM 824 O O . ASP A 1 102 ? 1.478 9.523 -18.603 1.00 59.03 102 ASP A O 1
ATOM 828 N N . TYR A 1 103 ? 0.125 8.638 -17.062 1.00 54.44 103 TYR A N 1
ATOM 829 C CA . TYR A 1 103 ? -1.047 8.501 -17.918 1.00 54.44 103 TYR A CA 1
ATOM 830 C C . TYR A 1 103 ? -2.089 9.623 -17.729 1.00 54.44 103 TYR A C 1
ATOM 832 O O . TYR A 1 103 ? -3.000 9.762 -18.553 1.00 54.44 103 TYR A O 1
ATOM 840 N N . LEU A 1 104 ? -1.950 10.457 -16.688 1.00 52.97 104 LEU A N 1
ATOM 841 C CA . LEU A 1 104 ? -2.868 11.545 -16.302 1.00 52.97 104 LEU A CA 1
ATOM 842 C C . LEU A 1 104 ? -2.843 12.787 -17.230 1.00 52.97 104 LEU A C 1
ATOM 844 O O . LEU A 1 104 ? -3.922 13.300 -17.543 1.00 52.97 104 LEU A O 1
ATOM 848 N N . PRO A 1 105 ? -1.687 13.275 -17.728 1.00 63.06 105 PRO A N 1
ATOM 849 C CA . PRO A 1 105 ? -1.634 14.451 -18.609 1.00 63.06 105 PRO A CA 1
ATOM 850 C C . PRO A 1 105 ? -2.380 14.242 -19.934 1.00 63.06 105 PRO A C 1
ATOM 852 O O . PRO A 1 105 ? -3.133 15.100 -20.395 1.00 63.06 105 PRO A O 1
ATOM 855 N N . TRP A 1 106 ? -2.242 13.051 -20.511 1.00 57.38 106 TRP A N 1
ATOM 856 C CA . TRP A 1 106 ? -2.946 12.648 -21.727 1.00 57.38 106 TRP A CA 1
ATOM 857 C C . TRP A 1 106 ? -4.437 12.404 -21.482 1.00 57.38 106 TRP A C 1
ATOM 859 O O . TRP A 1 106 ? -5.261 12.656 -22.361 1.00 57.38 106 TRP A O 1
ATOM 869 N N . PHE A 1 107 ? -4.809 11.961 -20.276 1.00 51.28 107 PHE A N 1
ATOM 870 C CA . PHE A 1 107 ? -6.208 11.807 -19.888 1.00 51.28 107 PHE A CA 1
ATOM 871 C C . PHE A 1 107 ? -6.957 13.148 -19.875 1.00 51.28 107 PHE A C 1
ATOM 873 O O . PHE A 1 107 ? -8.078 13.215 -20.385 1.00 51.28 107 PHE A O 1
ATOM 880 N N . LEU A 1 108 ? -6.326 14.208 -19.357 1.00 57.66 108 LEU A N 1
ATOM 881 C CA . LEU A 1 108 ? -6.879 15.566 -19.350 1.00 57.66 108 LEU A CA 1
ATOM 882 C C . LEU A 1 108 ? -6.932 16.177 -20.757 1.00 57.66 108 LEU A C 1
ATOM 884 O O . LEU A 1 108 ? -7.932 16.804 -21.098 1.00 57.66 108 LEU A O 1
ATOM 888 N N . LEU A 1 109 ? -5.915 15.936 -21.594 1.00 59.16 109 LEU A N 1
ATOM 889 C CA . LEU A 1 109 ? -5.901 16.373 -22.996 1.00 59.16 109 LEU A CA 1
ATOM 890 C C . LEU A 1 109 ? -7.029 15.738 -23.818 1.00 59.16 109 LEU A C 1
ATOM 892 O O . LEU A 1 109 ? -7.734 16.447 -24.530 1.00 59.16 109 LEU A O 1
ATOM 896 N N . ILE A 1 110 ? -7.254 14.427 -23.683 1.00 56.66 110 ILE A N 1
ATOM 897 C CA . ILE A 1 110 ? -8.360 13.736 -24.364 1.00 56.66 110 ILE A CA 1
ATOM 898 C C . ILE A 1 110 ? -9.708 14.303 -23.896 1.00 56.66 110 ILE A C 1
ATOM 900 O O . ILE A 1 110 ? -10.543 14.662 -24.719 1.00 56.66 110 ILE A O 1
ATOM 904 N N . PHE A 1 111 ? -9.927 14.453 -22.587 1.00 59.28 111 PHE A N 1
ATOM 905 C CA . PHE A 1 111 ? -11.187 15.014 -22.082 1.00 59.28 111 PHE A CA 1
ATOM 906 C C . PHE A 1 111 ? -11.414 16.479 -22.487 1.00 59.28 111 PHE A C 1
ATOM 908 O O . PHE A 1 111 ? -12.560 16.882 -22.655 1.00 59.28 111 PHE A O 1
ATOM 915 N N . TYR A 1 112 ? -10.349 17.269 -22.649 1.00 62.44 112 TYR A N 1
ATOM 916 C CA . TYR A 1 112 ? -10.422 18.658 -23.105 1.00 62.44 112 TYR A CA 1
ATOM 917 C C . TYR A 1 112 ? -10.748 18.762 -24.604 1.00 62.44 112 TYR A C 1
ATOM 919 O O . TYR A 1 112 ? -1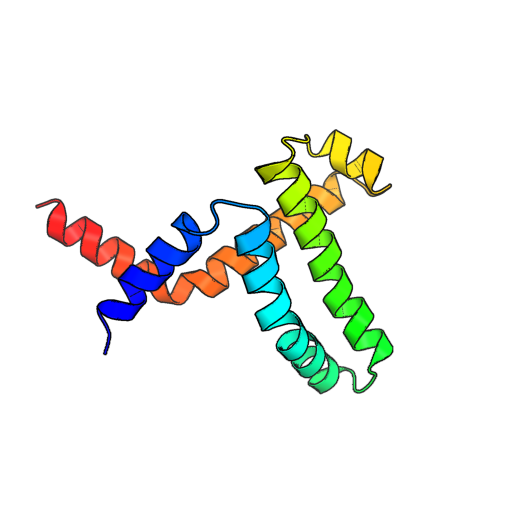1.598 19.561 -24.982 1.00 62.44 112 TYR A O 1
ATOM 927 N N . VAL A 1 113 ? -10.144 17.913 -25.447 1.00 64.12 113 VAL A N 1
ATOM 928 C CA . VAL A 1 113 ? -10.367 17.895 -26.908 1.00 64.12 113 VAL A CA 1
ATOM 929 C C . VAL A 1 113 ? -11.769 17.404 -27.283 1.00 64.12 113 VAL A C 1
ATOM 931 O O . VAL A 1 113 ? -12.356 17.923 -28.221 1.00 64.12 113 VAL A O 1
ATOM 934 N N . PHE A 1 114 ? -12.333 16.444 -26.546 1.00 59.91 114 PHE A N 1
ATOM 935 C CA . PHE A 1 114 ? -13.679 15.911 -26.813 1.00 59.91 114 PHE A CA 1
ATOM 936 C C . PHE A 1 114 ? -14.814 16.680 -26.110 1.00 59.91 114 PHE A C 1
ATOM 938 O O . PHE A 1 114 ? -15.977 16.297 -26.233 1.00 59.91 114 PHE A O 1
ATOM 945 N N . LYS A 1 115 ? -14.501 17.746 -25.360 1.00 42.81 115 LYS A N 1
ATOM 946 C CA . LYS A 1 115 ? -15.493 18.633 -24.723 1.00 42.81 115 LYS A CA 1
ATOM 947 C C . LYS A 1 115 ? -15.742 19.927 -25.527 1.00 42.81 115 LYS A C 1
ATOM 949 O O . LYS A 1 115 ? -16.444 20.804 -25.032 1.00 42.81 115 LYS A O 1
ATOM 954 N N . ASN A 1 116 ? -15.211 20.042 -26.747 1.00 39.66 116 ASN A N 1
ATOM 955 C CA . ASN A 1 116 ? -15.449 21.163 -27.664 1.00 39.66 116 ASN A CA 1
ATOM 956 C C . ASN A 1 116 ? -16.060 20.689 -28.985 1.00 39.66 116 ASN A C 1
ATOM 958 O O . ASN A 1 116 ? -15.667 19.592 -29.440 1.00 39.66 116 ASN A O 1
#

Foldseek 3Di:
DDPVVLVVLVCLVVVPPDPVSLVVVLVVCLVVQLVVQCVPVVDSVVSNVVSCLLVLLSVLVCCVPPVVDDLVRSCVVVVHDSVSSVVSPVVVVVVSCVVCVVNVVVVVVVVVVVVD